Protein AF-A0A7M3XYT5-F1 (afdb_monomer_lite)

Secondary structure (DSSP, 8-state):
-----PPTTHHHHHHHHHHHHHHHHHHHHH---HHHHHHHHHHHHHHHHHHHHHHHH--

Sequence (59 aa):
MASGSLPDGSEILLFSMAFFGVATWWANNFTERRHWTIICALGGIISASCLLFVVFGST

pLDDT: mean 78.19, std 10.77, range [44.28, 88.44]

Foldseek 3Di:
DPPCDQPPPLVVLVVQLVVLVVQLVCCVPPPPPVVSSVVSVVSNVVSVVVSVCSRVVVD

Structure (mmCIF, N/CA/C/O backbone):
data_AF-A0A7M3XYT5-F1
#
_entry.id   AF-A0A7M3XYT5-F1
#
loop_
_atom_site.group_PDB
_atom_site.id
_atom_site.type_symbol
_atom_site.label_atom_id
_atom_site.label_alt_id
_atom_site.label_comp_id
_atom_site.label_asym_id
_atom_site.label_entity_id
_atom_site.label_seq_id
_atom_site.pdbx_PDB_ins_code
_atom_site.Cartn_x
_atom_site.Cartn_y
_atom_site.Cartn_z
_atom_site.occupancy
_atom_site.B_iso_or_equiv
_atom_site.auth_seq_id
_atom_site.auth_comp_id
_atom_site.auth_asym_id
_atom_site.auth_atom_id
_atom_site.pdbx_PDB_model_num
ATOM 1 N N . MET A 1 1 ? -1.942 4.490 -30.601 1.00 44.28 1 MET A N 1
ATOM 2 C CA . MET A 1 1 ? -1.928 3.882 -29.258 1.00 44.28 1 MET A CA 1
ATOM 3 C C . MET A 1 1 ? -0.535 3.330 -29.077 1.00 44.28 1 MET A C 1
ATOM 5 O O . MET A 1 1 ? -0.243 2.285 -29.640 1.00 44.28 1 MET A O 1
ATOM 9 N N . ALA A 1 2 ? 0.366 4.111 -28.472 1.00 45.50 2 ALA A N 1
ATOM 10 C CA . ALA A 1 2 ? 1.694 3.600 -28.161 1.00 45.50 2 ALA A CA 1
ATOM 11 C C . ALA A 1 2 ? 1.485 2.329 -27.339 1.00 45.50 2 ALA A C 1
ATOM 13 O O . ALA A 1 2 ? 0.666 2.334 -26.418 1.00 45.50 2 ALA A O 1
ATOM 14 N N . SER A 1 3 ? 2.147 1.241 -27.712 1.00 52.31 3 SER A N 1
ATOM 15 C CA . SER A 1 3 ? 2.315 0.072 -26.859 1.00 52.31 3 SER A CA 1
ATOM 16 C C . SER A 1 3 ? 3.114 0.529 -25.637 1.00 52.31 3 SER A C 1
ATOM 18 O O . SER A 1 3 ? 4.331 0.386 -25.583 1.00 52.31 3 SER A O 1
ATOM 20 N N . GLY A 1 4 ? 2.421 1.218 -24.727 1.00 57.53 4 GLY A N 1
ATOM 21 C CA . GLY A 1 4 ? 2.924 1.808 -23.499 1.00 57.53 4 GLY A CA 1
ATOM 22 C C . GLY A 1 4 ? 3.130 0.699 -22.495 1.00 57.53 4 GLY A C 1
ATOM 23 O O . GLY A 1 4 ? 2.361 0.567 -21.548 1.00 57.53 4 GLY A O 1
ATOM 24 N N . SER A 1 5 ? 4.124 -0.140 -22.777 1.00 63.16 5 SER A N 1
ATOM 25 C CA . SER A 1 5 ? 4.700 -1.039 -21.793 1.00 63.16 5 SER A CA 1
ATOM 26 C C . SER A 1 5 ? 5.059 -0.180 -20.591 1.00 63.16 5 SER A C 1
ATOM 28 O O . SER A 1 5 ? 5.879 0.732 -20.719 1.00 63.16 5 SER A O 1
ATOM 30 N N . LEU A 1 6 ? 4.396 -0.404 -19.455 1.00 66.00 6 LEU A N 1
ATOM 31 C CA . LEU A 1 6 ? 4.857 0.209 -18.221 1.00 66.00 6 LEU A CA 1
ATOM 32 C C . LEU A 1 6 ? 6.298 -0.278 -17.961 1.00 66.00 6 LEU A C 1
ATOM 34 O O . LEU A 1 6 ? 6.654 -1.370 -18.416 1.00 66.00 6 LEU A O 1
ATOM 38 N N . PRO A 1 7 ? 7.129 0.511 -17.259 1.00 71.50 7 PRO A N 1
ATOM 39 C CA . PRO A 1 7 ? 8.466 0.079 -16.869 1.00 71.50 7 PRO A CA 1
ATOM 40 C C . PRO A 1 7 ? 8.419 -1.288 -16.177 1.00 71.50 7 PRO A C 1
ATOM 42 O O . PRO A 1 7 ? 7.522 -1.529 -15.358 1.00 71.50 7 PRO A O 1
ATOM 45 N N . ASP A 1 8 ? 9.373 -2.163 -16.497 1.00 74.38 8 ASP A N 1
ATOM 46 C CA . ASP A 1 8 ? 9.468 -3.497 -15.897 1.00 74.38 8 ASP A CA 1
ATOM 47 C C . ASP A 1 8 ? 9.435 -3.401 -14.360 1.00 74.38 8 ASP A C 1
ATOM 49 O O . ASP A 1 8 ? 10.157 -2.604 -13.754 1.00 74.38 8 ASP A O 1
ATOM 53 N N . GLY A 1 9 ? 8.575 -4.193 -13.711 1.00 73.38 9 GLY A N 1
ATOM 54 C CA . GLY A 1 9 ? 8.419 -4.202 -12.249 1.00 73.38 9 GLY A CA 1
ATOM 55 C C . GLY A 1 9 ? 7.330 -3.267 -11.708 1.00 73.38 9 GLY A C 1
ATOM 56 O O . GLY A 1 9 ? 6.993 -3.330 -10.522 1.00 73.38 9 GLY A O 1
ATOM 57 N N . SER A 1 10 ? 6.709 -2.453 -12.562 1.00 81.06 10 SER A N 1
ATOM 58 C CA . SER A 1 10 ? 5.512 -1.674 -12.219 1.00 81.06 10 SER A CA 1
ATOM 59 C C . SER A 1 10 ? 4.302 -2.551 -11.871 1.00 81.06 10 SER A C 1
ATOM 61 O O . SER A 1 10 ? 3.464 -2.134 -11.069 1.00 81.06 10 SER A O 1
ATOM 63 N N . GLU A 1 11 ? 4.224 -3.789 -12.374 1.00 82.88 11 GLU A N 1
ATOM 64 C CA . GLU A 1 11 ? 3.130 -4.711 -12.047 1.00 82.88 11 GLU A CA 1
ATOM 65 C C . GLU A 1 11 ? 3.124 -5.092 -10.563 1.00 82.88 11 GLU A C 1
ATOM 67 O O . GLU A 1 11 ? 2.061 -5.205 -9.953 1.00 82.88 11 GLU A O 1
ATOM 72 N N . ILE A 1 12 ? 4.306 -5.228 -9.953 1.00 82.25 12 ILE A N 1
ATOM 73 C CA . ILE A 1 12 ? 4.452 -5.544 -8.526 1.00 82.25 12 ILE A CA 1
ATOM 74 C C . ILE A 1 12 ? 3.979 -4.365 -7.672 1.00 82.25 12 ILE A C 1
ATOM 76 O O . ILE A 1 12 ? 3.313 -4.564 -6.653 1.00 82.25 12 ILE A O 1
ATOM 80 N N . LEU A 1 13 ? 4.277 -3.135 -8.096 1.00 82.56 13 LEU A N 1
ATOM 81 C CA . LEU A 1 13 ? 3.830 -1.914 -7.423 1.00 82.56 13 LEU A CA 1
ATOM 82 C C . LEU A 1 13 ? 2.313 -1.719 -7.555 1.00 82.56 13 LEU A C 1
ATOM 84 O O . LEU A 1 13 ? 1.662 -1.351 -6.575 1.00 82.56 13 LEU A O 1
ATOM 88 N N . LEU A 1 14 ? 1.736 -2.020 -8.724 1.00 84.44 14 LEU A N 1
ATOM 89 C CA . LEU A 1 14 ? 0.284 -2.018 -8.940 1.00 84.44 14 LEU A CA 1
ATOM 90 C C . LEU A 1 14 ? -0.412 -3.075 -8.075 1.00 84.44 14 LEU A C 1
ATOM 92 O O . LEU A 1 14 ? -1.412 -2.778 -7.420 1.00 84.44 14 LEU A O 1
ATOM 96 N N . PHE A 1 15 ? 0.130 -4.293 -8.027 1.00 86.69 15 PHE A N 1
ATOM 97 C CA . PHE A 1 15 ? -0.410 -5.372 -7.205 1.00 86.69 15 PHE A CA 1
ATOM 98 C C . PHE A 1 15 ? -0.331 -5.035 -5.715 1.00 86.69 15 PHE A C 1
ATOM 100 O O . PHE A 1 15 ? -1.308 -5.197 -4.987 1.00 86.69 15 PHE A O 1
ATOM 107 N N . SER A 1 16 ? 0.805 -4.496 -5.270 1.00 84.12 16 SER A N 1
ATOM 108 C CA . SER A 1 16 ? 0.996 -4.045 -3.891 1.00 84.12 16 SER A CA 1
ATOM 109 C C . SER A 1 16 ? 0.015 -2.928 -3.538 1.00 84.12 16 SER A C 1
ATOM 111 O O . SER A 1 16 ? -0.619 -2.978 -2.487 1.00 84.12 16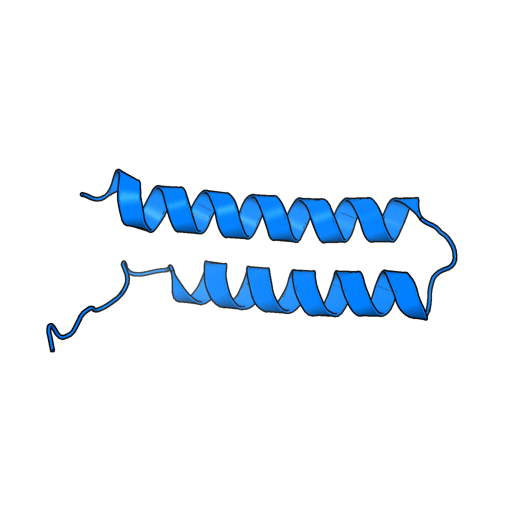 SER A O 1
ATOM 113 N N . MET A 1 17 ? -0.198 -1.962 -4.435 1.00 86.31 17 MET A N 1
ATOM 114 C CA . MET A 1 17 ? -1.175 -0.888 -4.246 1.00 86.31 17 MET A CA 1
ATOM 115 C C . MET A 1 17 ? -2.605 -1.432 -4.117 1.00 86.31 17 MET A C 1
ATOM 117 O O . MET A 1 17 ? -3.330 -1.032 -3.204 1.00 86.31 17 MET A O 1
ATOM 121 N N . ALA A 1 18 ? -3.002 -2.373 -4.976 1.00 86.31 18 ALA A N 1
ATOM 122 C CA . ALA A 1 18 ? -4.305 -3.029 -4.889 1.00 86.31 18 ALA A CA 1
ATOM 123 C C . ALA A 1 18 ? -4.457 -3.820 -3.578 1.00 86.31 18 ALA A C 1
ATOM 125 O O . ALA A 1 18 ? -5.479 -3.704 -2.899 1.00 86.31 18 ALA A O 1
ATOM 126 N N . PHE A 1 19 ? -3.421 -4.559 -3.177 1.00 87.75 19 PHE A N 1
ATOM 127 C CA . PHE A 1 19 ? -3.390 -5.311 -1.926 1.00 87.75 19 PHE A CA 1
ATOM 128 C C . PHE A 1 19 ? -3.534 -4.396 -0.705 1.00 87.75 19 PHE A C 1
ATOM 130 O O . PHE A 1 19 ? -4.391 -4.639 0.143 1.00 87.75 19 PHE A O 1
ATOM 137 N N . PHE A 1 20 ? -2.767 -3.305 -0.634 1.00 87.88 20 PHE A N 1
ATOM 138 C CA . PHE A 1 20 ? -2.886 -2.325 0.447 1.00 87.88 20 PHE A CA 1
ATOM 139 C C . PHE A 1 20 ? -4.240 -1.613 0.442 1.00 87.88 20 PHE A C 1
ATOM 141 O O . PHE A 1 20 ? -4.768 -1.328 1.515 1.00 87.88 20 PHE A O 1
ATOM 148 N N . GLY A 1 21 ? -4.844 -1.373 -0.724 1.00 84.56 21 GLY A N 1
ATOM 149 C CA . GLY A 1 21 ? -6.200 -0.832 -0.831 1.00 84.56 21 GLY A CA 1
ATOM 150 C C . GLY A 1 21 ? -7.247 -1.759 -0.207 1.00 84.56 21 GLY A C 1
ATOM 151 O O . GLY A 1 21 ? -8.018 -1.331 0.653 1.00 84.5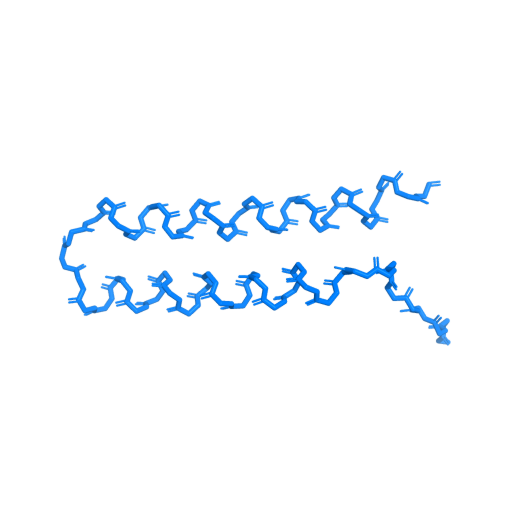6 21 GLY A O 1
ATOM 152 N N . VAL A 1 22 ? -7.223 -3.047 -0.565 1.00 87.19 22 VAL A N 1
ATOM 153 C CA . VAL A 1 22 ? -8.123 -4.062 0.010 1.00 87.19 22 VAL A CA 1
ATOM 154 C C . VAL A 1 22 ? -7.842 -4.267 1.498 1.00 87.19 22 VAL A C 1
ATOM 156 O O . VAL A 1 22 ? -8.781 -4.331 2.286 1.00 87.19 22 VAL A O 1
ATOM 159 N N . ALA A 1 23 ? -6.573 -4.296 1.909 1.00 82.75 23 ALA A N 1
ATOM 160 C CA . ALA A 1 23 ? -6.181 -4.410 3.312 1.00 82.75 23 ALA A CA 1
ATOM 161 C C . ALA A 1 23 ? -6.639 -3.200 4.140 1.00 82.75 23 ALA A C 1
ATOM 163 O O . ALA A 1 23 ? -7.100 -3.371 5.263 1.00 82.75 23 ALA A O 1
ATOM 164 N N . THR A 1 24 ? -6.577 -1.987 3.584 1.00 85.81 24 THR A N 1
ATOM 165 C CA . T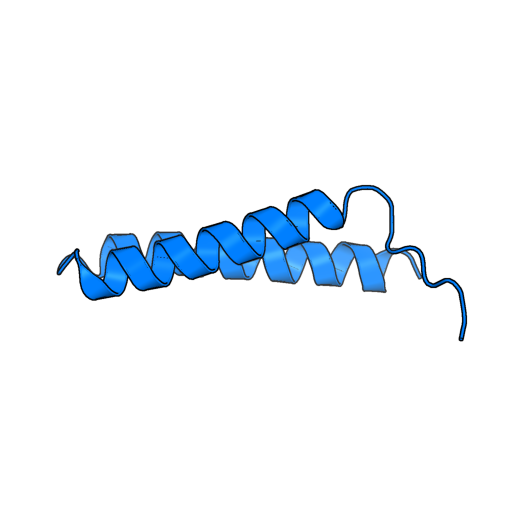HR A 1 24 ? -7.064 -0.764 4.242 1.00 85.81 24 THR A CA 1
ATOM 166 C C . THR A 1 24 ? -8.580 -0.787 4.384 1.00 85.81 24 THR A C 1
ATOM 168 O O . THR A 1 24 ? -9.097 -0.473 5.455 1.00 85.81 24 THR A O 1
ATOM 171 N N . TRP A 1 25 ? -9.301 -1.200 3.336 1.00 86.00 25 TRP A N 1
ATOM 172 C CA . TRP A 1 25 ? -10.750 -1.382 3.402 1.00 86.00 25 TRP A CA 1
ATOM 173 C C . TRP A 1 25 ? -11.135 -2.441 4.442 1.00 86.00 25 TRP A C 1
ATOM 175 O O . TRP A 1 25 ? -11.988 -2.192 5.292 1.00 86.00 25 TRP A O 1
ATOM 185 N N . TRP A 1 26 ? -10.457 -3.590 4.430 1.00 83.81 26 TRP A N 1
ATOM 186 C CA . TRP A 1 26 ? -10.698 -4.684 5.366 1.00 83.81 26 TRP A CA 1
ATOM 187 C C . TRP A 1 26 ? -10.396 -4.270 6.811 1.00 83.81 26 TRP A C 1
ATOM 189 O O . TRP A 1 26 ? -11.223 -4.487 7.694 1.00 83.81 26 TRP A O 1
ATOM 199 N N . ALA A 1 27 ? -9.265 -3.599 7.048 1.00 80.12 27 ALA A N 1
ATOM 200 C CA . ALA A 1 27 ? -8.909 -3.054 8.354 1.00 80.12 27 ALA A CA 1
ATOM 201 C C . ALA A 1 27 ? -9.948 -2.033 8.832 1.00 80.12 27 ALA A C 1
ATOM 203 O O . ALA A 1 27 ? -10.351 -2.076 9.986 1.00 80.12 27 ALA A O 1
ATOM 204 N N . ASN A 1 28 ? -10.453 -1.168 7.952 1.00 80.62 28 ASN A N 1
ATOM 205 C CA . ASN A 1 28 ? -11.485 -0.202 8.321 1.00 80.62 28 ASN A CA 1
ATOM 206 C C . ASN A 1 28 ? -12.843 -0.851 8.642 1.00 80.62 28 ASN A C 1
ATOM 208 O O . ASN A 1 28 ? -13.585 -0.326 9.464 1.00 80.62 28 ASN A O 1
ATOM 212 N N . ASN A 1 29 ? -13.180 -1.967 7.991 1.00 81.50 29 ASN A N 1
ATOM 213 C CA . ASN A 1 29 ? -14.489 -2.605 8.134 1.00 81.50 29 ASN A CA 1
ATOM 214 C C . ASN A 1 29 ? -14.549 -3.637 9.273 1.00 81.50 29 ASN A C 1
ATOM 216 O O . ASN A 1 29 ? -15.591 -3.799 9.899 1.00 81.50 29 ASN A O 1
ATOM 220 N N . PHE A 1 30 ? -13.448 -4.344 9.538 1.00 81.50 30 PHE A N 1
ATOM 221 C CA . PHE A 1 30 ? -13.402 -5.434 10.521 1.00 81.50 30 PHE A CA 1
ATOM 222 C C . PHE A 1 30 ? -12.575 -5.109 11.768 1.00 81.50 30 PHE A C 1
ATOM 224 O O . PHE A 1 30 ? -12.628 -5.855 12.743 1.00 81.50 30 PHE A O 1
ATOM 231 N N . THR A 1 31 ? -11.800 -4.020 11.765 1.00 72.62 31 THR A N 1
ATOM 232 C CA . THR A 1 31 ? -10.945 -3.634 12.891 1.00 72.62 31 THR A CA 1
ATOM 233 C C . THR A 1 31 ? -11.275 -2.218 13.372 1.00 72.62 31 THR A C 1
ATOM 235 O O . THR A 1 31 ? -11.040 -1.231 12.690 1.00 72.62 31 THR A O 1
ATOM 238 N N . GLU A 1 32 ? -11.732 -2.089 14.619 1.00 70.12 32 GLU A N 1
ATOM 239 C CA . GLU A 1 32 ? -11.980 -0.784 15.268 1.00 70.12 32 GLU A CA 1
ATOM 240 C C . GLU A 1 32 ? -10.682 -0.025 15.617 1.00 70.12 32 GLU A C 1
ATOM 242 O O . GLU A 1 32 ? -10.678 1.145 16.007 1.00 70.12 32 GLU A O 1
ATOM 247 N N . ARG A 1 33 ? -9.529 -0.689 15.480 1.00 73.69 33 ARG A N 1
ATOM 248 C CA . ARG A 1 33 ? -8.216 -0.112 15.774 1.00 73.69 33 ARG A CA 1
ATOM 249 C C . ARG A 1 33 ? -7.725 0.728 14.600 1.00 73.69 33 ARG A C 1
ATOM 251 O O . ARG A 1 33 ? -6.944 0.265 13.770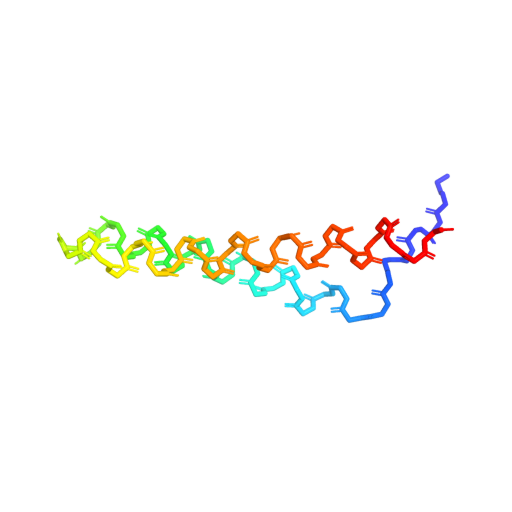 1.00 73.69 33 ARG A O 1
ATOM 258 N N . ARG A 1 34 ? -8.093 2.009 14.629 1.00 75.12 34 ARG A N 1
ATOM 259 C CA . ARG A 1 34 ? -7.685 3.062 13.680 1.00 75.12 34 ARG A CA 1
ATOM 260 C C . ARG A 1 34 ? -6.190 3.063 13.323 1.00 75.12 34 ARG A C 1
ATOM 262 O O . ARG A 1 34 ? -5.837 3.422 12.206 1.00 75.12 34 ARG A O 1
ATOM 269 N N . HIS A 1 35 ? -5.308 2.651 14.237 1.00 79.19 35 HIS A N 1
ATOM 270 C CA . HIS A 1 35 ? -3.869 2.552 13.969 1.00 79.19 35 HIS A CA 1
ATOM 271 C C . HIS A 1 35 ? -3.520 1.580 12.834 1.00 79.19 35 HIS A C 1
ATOM 273 O O . HIS A 1 35 ? -2.692 1.919 11.996 1.00 79.19 35 HIS A O 1
ATOM 279 N N . TRP A 1 36 ? -4.171 0.419 12.752 1.00 76.69 36 TRP A N 1
ATOM 280 C CA . TRP A 1 36 ? -3.883 -0.566 11.703 1.00 76.69 36 TRP A CA 1
ATOM 281 C C . TRP A 1 36 ? -4.340 -0.078 10.330 1.00 76.69 36 TRP A C 1
ATOM 283 O O . TRP A 1 36 ? -3.595 -0.187 9.360 1.00 76.69 36 TRP A O 1
ATOM 293 N N . THR A 1 37 ? -5.505 0.568 10.270 1.00 80.56 37 THR A N 1
ATOM 294 C CA . THR A 1 37 ? -6.012 1.206 9.050 1.00 80.56 37 THR A CA 1
ATOM 295 C C . THR A 1 37 ? -5.055 2.280 8.535 1.00 80.56 37 THR A C 1
ATOM 297 O O . THR A 1 37 ? -4.801 2.346 7.336 1.00 80.56 37 THR A O 1
ATOM 300 N N . ILE A 1 38 ? -4.472 3.089 9.429 1.00 83.50 38 ILE A N 1
ATOM 301 C CA . ILE A 1 38 ? -3.495 4.125 9.055 1.00 83.50 38 ILE A CA 1
ATOM 302 C C . ILE A 1 38 ? -2.209 3.499 8.500 1.00 83.50 38 ILE A C 1
ATOM 304 O O . ILE A 1 38 ? -1.705 3.968 7.484 1.00 83.50 38 ILE A O 1
ATOM 308 N N . ILE A 1 39 ? -1.690 2.437 9.125 1.00 85.38 39 ILE A N 1
ATOM 309 C CA . ILE A 1 39 ? -0.474 1.752 8.656 1.00 85.38 39 ILE A CA 1
ATOM 310 C C . ILE A 1 39 ? -0.701 1.137 7.266 1.00 85.38 39 ILE A C 1
ATOM 312 O O . ILE A 1 39 ? 0.132 1.314 6.377 1.00 85.38 39 ILE A O 1
ATOM 316 N N . CYS A 1 40 ? -1.842 0.476 7.044 1.00 82.56 40 CYS A N 1
ATOM 317 C CA . CYS A 1 40 ? -2.201 -0.072 5.733 1.00 82.56 40 CYS A CA 1
ATOM 318 C C . CYS A 1 40 ? -2.374 1.027 4.672 1.00 82.56 40 CYS A C 1
ATOM 320 O O . CYS A 1 40 ? -1.865 0.881 3.558 1.00 82.56 40 CYS A O 1
ATOM 322 N N . ALA A 1 41 ? -3.017 2.145 5.024 1.00 81.00 41 ALA A N 1
ATOM 323 C CA . ALA A 1 41 ? -3.196 3.276 4.119 1.00 81.00 41 ALA A CA 1
ATOM 324 C C . ALA A 1 41 ? -1.853 3.915 3.731 1.00 81.00 41 ALA A C 1
ATOM 326 O O . ALA A 1 41 ? -1.624 4.208 2.558 1.00 81.00 41 ALA A O 1
ATOM 327 N N . LEU A 1 42 ? -0.936 4.077 4.692 1.00 88.44 42 LEU A N 1
ATOM 328 C CA . LEU A 1 42 ? 0.421 4.570 4.440 1.00 88.44 42 LEU A CA 1
ATOM 329 C C . LEU A 1 42 ? 1.195 3.637 3.502 1.00 88.44 42 LEU A C 1
ATOM 331 O O . LEU A 1 42 ? 1.840 4.124 2.577 1.00 88.44 42 LEU A O 1
ATOM 335 N N . GLY A 1 43 ? 1.082 2.316 3.678 1.00 85.69 43 GLY A N 1
ATOM 336 C CA . GLY A 1 43 ? 1.675 1.336 2.762 1.00 85.69 43 GLY A CA 1
ATOM 337 C C . GLY A 1 43 ? 1.185 1.504 1.319 1.00 85.69 43 GLY A C 1
ATOM 338 O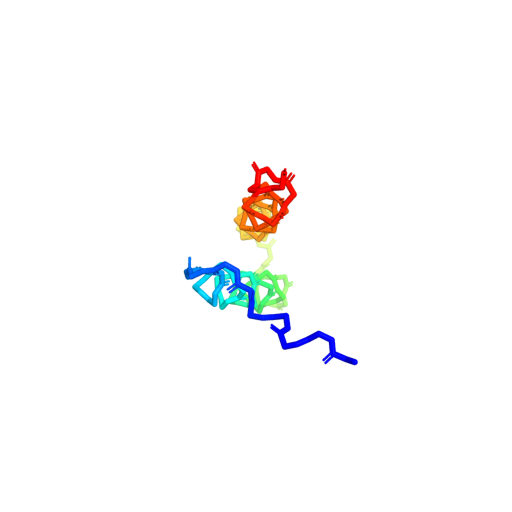 O . GLY A 1 43 ? 1.989 1.523 0.386 1.00 85.69 43 GLY A O 1
ATOM 339 N N . GLY A 1 44 ? -0.119 1.733 1.133 1.00 83.88 44 GLY A N 1
ATOM 340 C CA . GLY A 1 44 ? -0.703 2.020 -0.181 1.00 83.88 44 GLY A CA 1
ATOM 341 C C . GLY A 1 44 ? -0.195 3.327 -0.797 1.00 83.88 44 GLY A C 1
ATOM 342 O O . GLY A 1 44 ? 0.161 3.351 -1.975 1.00 83.88 44 GLY A O 1
ATOM 343 N N . ILE A 1 45 ? -0.100 4.398 -0.001 1.00 88.25 45 ILE A N 1
ATOM 344 C CA . ILE A 1 45 ? 0.414 5.704 -0.447 1.00 88.25 45 ILE A CA 1
ATOM 345 C C . ILE A 1 45 ? 1.883 5.601 -0.872 1.00 88.25 45 ILE A C 1
ATOM 347 O O . ILE A 1 45 ? 2.252 6.148 -1.912 1.00 88.25 45 ILE A O 1
ATOM 351 N N . ILE A 1 46 ? 2.713 4.883 -0.111 1.00 88.19 46 ILE A N 1
ATOM 352 C CA . ILE A 1 46 ? 4.132 4.664 -0.435 1.00 88.19 46 ILE A CA 1
ATOM 353 C C . I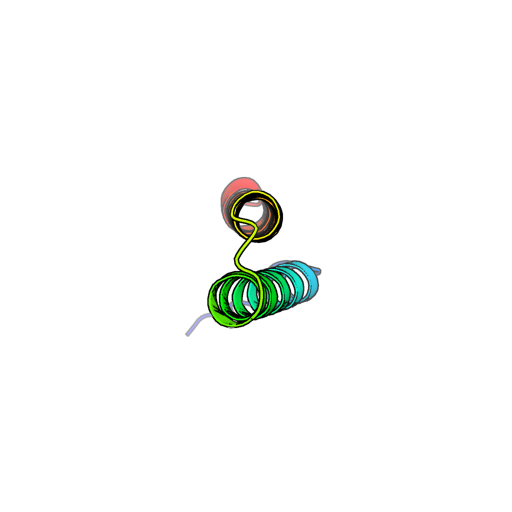LE A 1 46 ? 4.262 3.874 -1.741 1.00 88.19 46 ILE A C 1
ATOM 355 O O . ILE A 1 46 ? 5.034 4.260 -2.616 1.00 88.19 46 ILE A O 1
ATOM 359 N N . SER A 1 47 ? 3.462 2.819 -1.920 1.00 83.69 47 SER A N 1
ATOM 360 C CA . SER A 1 47 ? 3.447 2.036 -3.162 1.00 83.69 47 SER A CA 1
ATOM 361 C C . SER A 1 47 ? 3.065 2.900 -4.369 1.00 83.69 47 SER A C 1
ATOM 363 O O . SER A 1 47 ? 3.746 2.865 -5.391 1.00 83.69 47 SER A O 1
ATOM 365 N N . ALA A 1 48 ? 2.025 3.729 -4.241 1.00 83.56 48 ALA A N 1
ATOM 366 C CA . ALA A 1 48 ? 1.574 4.626 -5.304 1.00 83.56 48 ALA A CA 1
ATOM 367 C C . ALA A 1 48 ? 2.612 5.708 -5.648 1.00 83.56 48 ALA A C 1
ATOM 369 O O . ALA A 1 48 ? 2.867 5.974 -6.819 1.00 83.56 48 ALA A O 1
ATOM 370 N N . SER A 1 49 ? 3.243 6.315 -4.641 1.00 86.06 49 SER A N 1
ATOM 371 C CA . SER A 1 49 ? 4.280 7.333 -4.856 1.00 86.06 49 SER A CA 1
ATOM 372 C C . SER A 1 49 ? 5.557 6.748 -5.461 1.00 86.06 49 SER A C 1
ATOM 374 O O . SER A 1 49 ? 6.157 7.380 -6.327 1.00 86.06 49 SER A O 1
ATOM 376 N N . CYS A 1 50 ? 5.926 5.517 -5.100 1.00 84.88 50 CYS A N 1
ATOM 377 C CA . CYS A 1 50 ? 7.020 4.792 -5.742 1.00 84.88 50 CYS A CA 1
ATOM 378 C C . CYS A 1 50 ? 6.710 4.500 -7.220 1.00 84.88 50 CYS A C 1
ATOM 380 O O . CYS A 1 50 ? 7.561 4.695 -8.080 1.00 84.88 50 CYS A O 1
ATOM 382 N N . LEU A 1 51 ? 5.464 4.141 -7.537 1.00 81.12 51 LEU A N 1
ATOM 383 C CA . LEU A 1 51 ? 4.991 3.939 -8.910 1.00 81.12 51 LEU A CA 1
ATOM 384 C C . LEU A 1 51 ? 5.054 5.227 -9.740 1.00 81.12 51 LEU A C 1
ATOM 386 O O . LEU A 1 51 ? 5.554 5.214 -10.861 1.00 81.12 51 LEU A O 1
ATOM 390 N N . LEU A 1 52 ? 4.611 6.353 -9.172 1.00 83.81 52 LEU A N 1
ATOM 391 C CA . LEU A 1 52 ? 4.736 7.666 -9.810 1.00 83.81 52 LEU A CA 1
ATOM 392 C C . LEU A 1 52 ? 6.205 8.033 -10.043 1.00 83.81 52 LEU A C 1
ATOM 394 O O . LEU A 1 52 ? 6.548 8.500 -11.123 1.00 83.81 52 LEU A O 1
ATOM 398 N N . PHE A 1 53 ? 7.080 7.785 -9.068 1.00 83.75 53 PHE A N 1
ATOM 399 C CA . PHE A 1 53 ? 8.512 8.023 -9.228 1.00 83.75 53 PHE A CA 1
ATOM 400 C C . PHE A 1 53 ? 9.125 7.143 -10.322 1.00 83.75 53 PHE A C 1
ATOM 402 O O . PHE A 1 53 ? 9.908 7.632 -11.124 1.00 83.75 53 PHE A O 1
ATOM 409 N N . VAL A 1 54 ? 8.748 5.867 -10.399 1.00 82.31 54 VAL A N 1
ATOM 410 C CA . VAL A 1 54 ? 9.233 4.959 -11.446 1.00 82.31 54 VAL A CA 1
ATOM 411 C C . VAL A 1 54 ? 8.749 5.396 -12.825 1.00 82.31 54 VAL A C 1
ATOM 413 O O . VAL A 1 54 ? 9.533 5.365 -13.755 1.00 82.31 54 VAL A O 1
ATOM 416 N N . VAL A 1 55 ? 7.498 5.838 -12.966 1.00 80.12 55 VAL A N 1
ATOM 417 C CA . VAL A 1 55 ? 6.928 6.230 -14.267 1.00 80.12 55 VAL A CA 1
ATOM 418 C C . VAL A 1 55 ? 7.415 7.605 -14.739 1.00 80.12 55 VAL A C 1
ATOM 420 O O . VAL A 1 55 ? 7.686 7.773 -15.924 1.00 80.12 55 VAL A O 1
ATOM 423 N N . PHE A 1 56 ? 7.517 8.588 -13.839 1.00 78.69 56 PHE A N 1
ATOM 424 C CA . PHE A 1 56 ? 7.884 9.975 -14.174 1.00 78.69 56 PHE A CA 1
ATOM 425 C C . PHE A 1 56 ? 9.360 10.308 -13.930 1.00 78.69 56 PHE A C 1
ATOM 427 O O . PHE A 1 56 ? 9.848 11.320 -14.417 1.00 78.69 56 PHE A O 1
ATOM 434 N N . GLY A 1 57 ? 10.074 9.502 -13.146 1.00 68.56 57 GLY A N 1
ATOM 435 C CA . GLY A 1 57 ? 11.515 9.639 -12.924 1.00 68.56 57 GLY A CA 1
ATOM 436 C C . GLY A 1 57 ? 12.359 8.872 -13.944 1.00 68.56 57 GLY A C 1
ATOM 437 O O . GLY A 1 57 ? 13.556 9.124 -14.042 1.00 68.56 57 GLY A O 1
ATOM 438 N N . SER A 1 58 ? 11.758 7.950 -14.704 1.00 58.38 58 SER A N 1
ATOM 439 C CA . SER A 1 58 ? 12.412 7.246 -15.816 1.00 58.38 58 SER A CA 1
ATOM 440 C C . SER A 1 58 ? 12.280 7.955 -17.174 1.00 58.38 58 SER A C 1
ATOM 442 O O . SER A 1 58 ? 12.714 7.397 -18.181 1.00 58.38 58 SER A O 1
ATOM 444 N N . THR A 1 59 ? 11.638 9.127 -17.223 1.00 49.28 59 THR A N 1
ATOM 445 C CA . THR A 1 59 ? 11.537 10.018 -18.399 1.00 49.28 59 THR A CA 1
ATOM 446 C C . THR A 1 59 ? 12.543 11.149 -18.315 1.00 49.28 59 THR A C 1
ATOM 448 O O . THR A 1 59 ? 13.158 11.454 -19.359 1.00 49.28 59 THR A O 1
#

Radius of gyration: 13.99 Å; chains: 1; bounding box: 27×16×45 Å